Protein AF-A0A0E9N6Y8-F1 (afdb_monomer)

Solvent-accessible surface area (backbone atoms only — not comparable to full-atom values): 6453 Å² total; per-residue (Å²): 121,49,79,46,63,63,84,88,41,75,64,71,78,50,69,47,77,57,90,65,33,32,35,46,72,56,90,74,33,33,36,41,32,70,61,78,86,63,86,85,65,85,74,54,71,70,53,51,54,50,49,50,40,52,52,51,38,55,50,50,25,49,63,50,50,66,43,68,68,53,23,49,54,46,8,63,76,69,74,42,60,62,94,44,35,45,61,51,47,36,52,52,26,63,72,51,78,51,42,60,66,73,54,46,60,71,63,69,81,114

Radius of gyration: 18.08 Å; Cα contacts (8 Å, |Δi|>4): 109; chains: 1; bounding box: 30×44×38 Å

Structure (mmCIF, N/CA/C/O backbone):
data_AF-A0A0E9N6Y8-F1
#
_entry.id   AF-A0A0E9N6Y8-F1
#
loop_
_atom_site.group_PDB
_atom_site.id
_atom_site.type_symbol
_atom_site.label_atom_id
_atom_site.label_alt_id
_atom_site.label_comp_id
_atom_site.label_asym_id
_atom_site.label_entity_id
_atom_site.label_seq_id
_atom_site.pdbx_PDB_ins_code
_atom_site.Cartn_x
_atom_site.Cartn_y
_atom_site.Cartn_z
_atom_site.occupancy
_atom_site.B_iso_or_equiv
_atom_site.auth_seq_id
_atom_site.auth_comp_id
_atom_site.auth_asym_id
_atom_site.auth_atom_id
_atom_site.pdbx_PDB_model_num
ATOM 1 N N . MET A 1 1 ? 0.222 -20.830 -16.485 1.00 77.94 1 MET A N 1
ATOM 2 C CA . MET A 1 1 ? -0.780 -20.345 -15.507 1.00 77.94 1 MET A CA 1
ATOM 3 C C . MET A 1 1 ? -1.822 -21.435 -15.364 1.00 77.94 1 MET A C 1
ATOM 5 O O . MET A 1 1 ? -2.312 -21.893 -16.386 1.00 77.94 1 MET A O 1
ATOM 9 N N . ALA A 1 2 ? -2.117 -21.872 -14.144 1.00 84.56 2 ALA A N 1
ATOM 10 C CA . ALA A 1 2 ? -3.112 -22.907 -13.870 1.00 84.56 2 ALA A CA 1
ATOM 11 C C . ALA A 1 2 ? -4.314 -22.302 -13.134 1.00 84.56 2 ALA A C 1
ATOM 13 O O . ALA A 1 2 ? -4.166 -21.313 -12.413 1.00 84.56 2 ALA A O 1
ATOM 14 N N . ARG A 1 3 ? -5.504 -22.875 -13.336 1.00 85.94 3 ARG A N 1
ATOM 15 C CA . ARG A 1 3 ? -6.742 -22.470 -12.657 1.00 85.94 3 ARG A CA 1
ATOM 16 C C . ARG A 1 3 ? -7.256 -23.639 -11.832 1.00 85.94 3 ARG A C 1
ATOM 18 O O . ARG A 1 3 ? -7.415 -24.729 -12.369 1.00 85.94 3 ARG A O 1
ATOM 25 N N . VAL A 1 4 ? -7.558 -23.390 -10.567 1.00 82.00 4 VAL A N 1
ATOM 26 C CA . VAL A 1 4 ? -8.129 -24.370 -9.641 1.00 82.00 4 VAL A CA 1
ATOM 27 C C . VAL A 1 4 ? -9.491 -23.850 -9.191 1.00 82.00 4 VAL A C 1
ATOM 29 O O . VAL A 1 4 ? -9.594 -22.695 -8.782 1.00 82.00 4 VAL A O 1
ATOM 32 N N . ARG A 1 5 ? -10.542 -24.669 -9.324 1.00 81.06 5 ARG A N 1
ATOM 33 C CA . ARG A 1 5 ? -11.928 -24.327 -8.923 1.00 81.06 5 ARG A CA 1
ATOM 34 C C . ARG A 1 5 ? -12.466 -25.186 -7.781 1.00 81.06 5 ARG A C 1
ATOM 36 O O . ARG A 1 5 ? -13.593 -24.986 -7.343 1.00 81.06 5 ARG A O 1
ATOM 43 N N . ASP A 1 6 ? -11.698 -26.181 -7.356 1.00 76.69 6 ASP A N 1
ATOM 44 C CA . ASP A 1 6 ? -12.144 -27.113 -6.333 1.00 76.69 6 ASP A CA 1
ATOM 45 C C . ASP A 1 6 ? -12.236 -26.406 -4.977 1.00 76.69 6 ASP A C 1
ATOM 47 O O . ASP A 1 6 ? -11.226 -25.920 -4.470 1.00 76.69 6 ASP A O 1
ATOM 51 N N . LYS A 1 7 ? -13.449 -26.353 -4.406 1.00 67.69 7 LYS A N 1
ATOM 52 C CA . LYS A 1 7 ? -13.773 -25.656 -3.152 1.00 67.69 7 LYS A CA 1
ATOM 53 C C . LYS A 1 7 ? -13.100 -26.293 -1.927 1.00 67.69 7 LYS A C 1
ATOM 55 O O . LYS A 1 7 ? -12.767 -25.558 -0.999 1.00 67.69 7 LYS A O 1
ATOM 60 N N . GLY A 1 8 ? -12.841 -27.605 -1.954 1.00 70.56 8 GLY A N 1
ATOM 61 C CA . GLY A 1 8 ? -12.229 -28.360 -0.850 1.00 70.56 8 GLY A CA 1
ATOM 62 C C . GLY A 1 8 ? -10.696 -28.350 -0.823 1.00 70.56 8 GLY A C 1
ATOM 63 O O . GLY A 1 8 ? -10.094 -28.803 0.148 1.00 70.56 8 GLY A O 1
ATOM 64 N N . SER A 1 9 ? -10.048 -27.820 -1.862 1.00 76.50 9 SER A N 1
ATOM 65 C CA . SER A 1 9 ? -8.589 -27.815 -1.969 1.00 76.50 9 SER A CA 1
ATOM 66 C C . SER A 1 9 ? -7.935 -26.826 -0.996 1.00 76.50 9 SER A C 1
ATOM 68 O O . SER A 1 9 ? -8.364 -25.674 -0.874 1.00 76.50 9 SER A O 1
ATOM 70 N N . ILE A 1 10 ? -6.811 -27.226 -0.387 1.00 81.62 10 ILE A N 1
ATOM 71 C CA . ILE A 1 10 ? -5.975 -26.360 0.468 1.00 81.62 10 ILE A CA 1
ATOM 72 C C . ILE A 1 10 ? -5.540 -25.071 -0.253 1.00 81.62 10 ILE A C 1
ATOM 74 O O . ILE A 1 10 ? -5.329 -24.028 0.365 1.00 81.62 10 ILE A O 1
ATOM 78 N N . LEU A 1 11 ? -5.489 -25.114 -1.588 1.00 80.50 11 LEU A N 1
ATOM 79 C CA . LEU A 1 11 ? -5.136 -23.985 -2.441 1.00 80.50 11 LEU A CA 1
ATOM 80 C C . LEU A 1 11 ? -6.122 -22.809 -2.329 1.00 80.50 11 LEU A C 1
ATOM 82 O O . LEU A 1 11 ? -5.723 -21.677 -2.584 1.00 80.50 11 LEU A O 1
ATOM 86 N N . ASN A 1 12 ? -7.367 -23.030 -1.891 1.00 78.56 12 ASN A N 1
ATOM 87 C CA . ASN A 1 12 ? -8.349 -21.954 -1.674 1.00 78.56 12 ASN A CA 1
ATOM 88 C C . ASN A 1 12 ? -8.104 -21.095 -0.440 1.00 78.56 12 ASN A C 1
ATOM 90 O O . ASN A 1 12 ? -8.671 -19.997 -0.341 1.00 78.56 12 ASN A O 1
ATOM 94 N N . GLN A 1 13 ? -7.317 -21.608 0.503 1.00 82.19 13 GLN A N 1
ATOM 95 C CA . GLN A 1 13 ? -6.916 -20.883 1.704 1.00 82.19 13 GLN A CA 1
ATOM 96 C C . GLN A 1 13 ? -5.633 -20.076 1.464 1.00 82.19 13 GLN A C 1
ATOM 98 O O . GLN A 1 13 ? -5.361 -19.117 2.184 1.00 82.19 13 GLN A O 1
ATOM 103 N N . LEU A 1 14 ? -4.867 -20.415 0.421 1.00 82.25 14 LEU A N 1
ATOM 104 C CA . LEU A 1 14 ? -3.644 -19.712 0.059 1.00 82.25 14 LEU A CA 1
ATOM 105 C C . LEU A 1 14 ? -3.947 -18.441 -0.742 1.00 82.25 14 LEU A C 1
ATOM 107 O O . LEU A 1 14 ? -4.731 -18.433 -1.692 1.00 82.25 14 LEU A O 1
ATOM 111 N N . SER A 1 15 ? -3.275 -17.351 -0.383 1.00 82.56 15 SER A N 1
ATOM 112 C CA . SER A 1 15 ? -3.287 -16.108 -1.151 1.00 82.56 15 SER A CA 1
ATOM 113 C C . SER A 1 15 ? -1.924 -15.427 -1.078 1.00 82.56 15 SER A C 1
ATOM 115 O O . SER A 1 15 ? -1.215 -15.526 -0.078 1.00 82.56 15 SER A O 1
ATOM 117 N N . GLY A 1 16 ? -1.540 -14.745 -2.157 1.00 85.62 16 GLY A N 1
ATOM 118 C CA . GLY A 1 16 ? -0.266 -14.034 -2.232 1.00 85.62 16 GLY A CA 1
ATOM 119 C C . GLY A 1 16 ? 0.876 -14.877 -2.800 1.00 85.62 16 GLY A C 1
ATOM 120 O O . GLY A 1 16 ? 0.662 -15.814 -3.569 1.00 85.62 16 GLY A O 1
ATOM 121 N N . LYS A 1 17 ? 2.114 -14.479 -2.494 1.00 90.56 17 LYS A N 1
ATOM 122 C CA . LYS A 1 17 ? 3.332 -15.120 -3.007 1.00 90.56 17 LYS A CA 1
ATOM 123 C C . LYS A 1 17 ? 3.791 -16.217 -2.044 1.00 90.56 17 LYS A C 1
ATOM 125 O O . LYS A 1 17 ? 4.051 -15.923 -0.882 1.00 90.56 17 LYS A O 1
ATOM 130 N N . VAL A 1 18 ? 3.967 -17.435 -2.551 1.00 88.25 18 VAL A N 1
ATOM 131 C CA . VAL A 1 18 ? 4.602 -18.554 -1.840 1.00 88.25 18 VAL A CA 1
ATOM 132 C C . VAL A 1 18 ? 5.747 -19.064 -2.713 1.00 88.25 18 VAL A C 1
ATOM 134 O O . VAL A 1 18 ? 5.519 -19.603 -3.795 1.00 88.25 18 VAL A O 1
ATOM 137 N N . GLY A 1 19 ? 6.988 -18.837 -2.276 1.00 88.06 19 GLY A N 1
ATOM 138 C CA . GLY A 1 19 ? 8.181 -19.154 -3.068 1.00 88.06 19 GLY A CA 1
ATOM 139 C C . GLY A 1 19 ? 8.181 -18.447 -4.430 1.00 88.06 19 GLY A C 1
ATOM 140 O O . GLY A 1 19 ? 8.058 -17.221 -4.507 1.00 88.06 19 GLY A O 1
ATOM 141 N N . GLU A 1 20 ? 8.300 -19.225 -5.507 1.00 89.88 20 GLU A N 1
ATOM 142 C CA . GLU A 1 20 ? 8.240 -18.744 -6.896 1.00 89.88 20 GLU A CA 1
ATOM 143 C C . GLU A 1 20 ? 6.821 -18.684 -7.477 1.00 89.88 20 GLU A C 1
ATOM 145 O O . GLU A 1 20 ? 6.649 -18.345 -8.649 1.00 89.88 20 GLU A O 1
ATOM 150 N N . LEU A 1 21 ? 5.792 -19.003 -6.691 1.00 91.12 21 LEU A N 1
ATOM 151 C CA . LEU A 1 21 ? 4.403 -19.021 -7.137 1.00 91.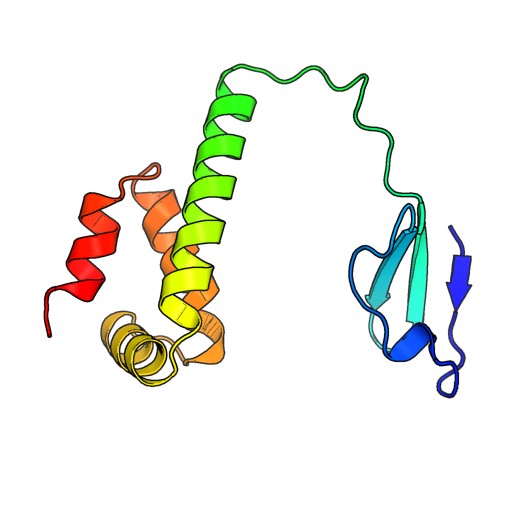12 21 LEU A CA 1
ATOM 152 C C . LEU A 1 21 ? 3.605 -17.870 -6.525 1.00 91.12 21 LEU A C 1
ATOM 154 O O . LEU A 1 21 ? 3.847 -17.416 -5.408 1.00 91.12 21 LEU A O 1
ATOM 158 N N . VAL A 1 22 ? 2.617 -17.404 -7.278 1.00 91.06 22 VAL A N 1
ATOM 159 C CA . VAL A 1 22 ? 1.637 -16.404 -6.866 1.00 91.06 22 VAL A CA 1
ATOM 160 C C . VAL A 1 22 ? 0.253 -17.020 -6.987 1.00 91.06 22 VAL A C 1
ATOM 162 O O . VAL A 1 22 ? -0.146 -17.454 -8.070 1.00 91.06 22 VAL A O 1
ATOM 165 N N . PHE A 1 23 ? -0.470 -17.010 -5.872 1.00 91.38 23 PHE A N 1
ATOM 166 C CA . PHE A 1 23 ? -1.842 -17.474 -5.733 1.00 91.38 23 PHE A CA 1
ATOM 167 C C . PHE A 1 23 ? -2.764 -16.256 -5.732 1.00 91.38 23 PHE A C 1
ATOM 169 O O . PHE A 1 23 ? -2.742 -15.438 -4.808 1.00 91.38 23 PHE A O 1
ATOM 176 N N . LYS A 1 24 ? -3.557 -16.108 -6.795 1.00 89.19 24 LYS A N 1
ATOM 177 C CA . LYS A 1 24 ? -4.537 -15.027 -6.941 1.00 89.19 24 LYS A CA 1
ATOM 178 C C . LYS A 1 24 ? -5.939 -15.604 -6.856 1.00 89.19 24 LYS A C 1
ATOM 180 O O . LYS A 1 24 ? -6.323 -16.405 -7.705 1.00 89.19 24 LYS A O 1
ATOM 185 N N . LYS A 1 25 ? -6.700 -15.182 -5.850 1.00 88.25 25 LYS A N 1
ATOM 186 C CA . LYS A 1 25 ? -8.081 -15.619 -5.651 1.00 88.25 25 LYS A CA 1
ATOM 187 C C . LYS A 1 25 ? -9.047 -14.656 -6.337 1.00 88.25 25 LYS A C 1
ATOM 189 O O . LYS A 1 25 ? -9.024 -13.459 -6.065 1.00 88.25 25 LYS A O 1
ATOM 194 N N . TYR A 1 26 ? -9.889 -15.194 -7.209 1.00 87.06 26 TYR A N 1
ATOM 195 C CA . TYR A 1 26 ? -10.949 -14.488 -7.921 1.00 87.06 26 TYR A CA 1
ATOM 196 C C . TYR A 1 26 ? -12.264 -15.228 -7.681 1.00 87.06 26 TYR A C 1
ATOM 198 O O . TYR A 1 26 ? -12.563 -16.207 -8.365 1.00 87.06 26 TYR A O 1
ATOM 206 N N . GLY A 1 27 ? -13.031 -14.788 -6.681 1.00 84.06 27 GLY A N 1
ATOM 207 C CA . GLY A 1 27 ? -14.244 -15.489 -6.255 1.00 84.06 27 GLY A CA 1
ATOM 208 C C . GLY A 1 27 ? -13.951 -16.953 -5.911 1.00 84.06 27 GLY A C 1
ATOM 209 O O . GLY A 1 27 ? -13.139 -17.230 -5.027 1.00 84.06 27 GLY A O 1
ATOM 210 N N . ASP A 1 28 ? -14.569 -17.861 -6.667 1.00 83.75 28 ASP A N 1
ATOM 211 C CA . ASP A 1 28 ? -14.457 -19.319 -6.526 1.00 83.75 28 ASP A CA 1
ATOM 212 C C . ASP A 1 28 ? -13.271 -19.940 -7.292 1.00 83.75 28 ASP A C 1
ATOM 214 O O . ASP A 1 28 ? -13.160 -21.161 -7.390 1.00 83.75 28 ASP A O 1
ATOM 218 N N . VAL A 1 29 ? -12.389 -19.123 -7.877 1.00 87.44 29 VAL A N 1
ATOM 219 C CA . VAL A 1 29 ? -11.257 -19.601 -8.681 1.00 87.44 29 VAL A CA 1
ATOM 220 C C . VAL A 1 29 ? -9.938 -19.112 -8.103 1.00 87.44 29 VAL A C 1
ATOM 222 O O . VAL A 1 29 ? -9.742 -17.916 -7.882 1.00 87.44 29 VAL A O 1
ATOM 225 N N . VAL A 1 30 ? -8.985 -20.026 -7.939 1.00 90.12 30 VAL A N 1
ATOM 226 C CA . VAL A 1 30 ? -7.591 -19.701 -7.630 1.00 90.12 30 VAL A CA 1
ATOM 227 C C . VAL A 1 30 ? -6.759 -19.826 -8.895 1.00 90.12 30 VAL A C 1
ATOM 229 O O . VAL A 1 30 ? -6.696 -20.876 -9.535 1.00 90.12 30 VAL A O 1
ATOM 232 N N . ILE A 1 31 ? -6.113 -18.729 -9.271 1.00 89.81 31 ILE A N 1
ATOM 233 C CA . ILE A 1 31 ? -5.142 -18.682 -10.356 1.00 89.81 31 ILE A CA 1
ATOM 234 C C . ILE A 1 31 ? -3.748 -18.834 -9.757 1.00 89.81 31 ILE A C 1
ATOM 236 O O . ILE A 1 31 ? -3.329 -18.018 -8.936 1.00 89.81 31 ILE A O 1
ATOM 240 N N . VAL A 1 32 ? -3.023 -19.852 -10.216 1.00 91.31 32 VAL A N 1
ATOM 241 C CA . VAL A 1 32 ? -1.629 -20.105 -9.847 1.00 91.31 32 VAL A CA 1
ATOM 242 C C . VAL A 1 32 ? -0.728 -19.711 -11.015 1.00 91.31 32 VAL A C 1
ATOM 244 O O . VAL A 1 32 ? -0.865 -20.201 -12.144 1.00 91.31 32 VAL A O 1
ATOM 247 N N . SER A 1 33 ? 0.201 -18.796 -10.759 1.00 92.44 33 SER A N 1
ATOM 248 C CA . SER A 1 33 ? 1.173 -18.317 -11.747 1.00 92.44 33 SER A CA 1
ATOM 249 C C . SER A 1 33 ? 2.570 -18.241 -11.152 1.00 92.44 33 SER A C 1
ATOM 251 O O . SER A 1 33 ? 2.703 -17.926 -9.975 1.00 92.44 33 SER A O 1
ATOM 253 N N . LYS A 1 34 ? 3.606 -18.446 -11.969 1.00 92.62 34 LYS A N 1
ATOM 254 C CA . LYS A 1 34 ? 4.982 -18.140 -11.571 1.00 92.62 34 LYS A CA 1
ATOM 255 C C . LYS A 1 34 ? 5.133 -16.633 -11.328 1.00 92.62 34 LYS A C 1
ATOM 257 O O . LYS A 1 34 ? 4.495 -15.831 -12.015 1.00 92.62 34 LYS A O 1
ATOM 262 N N . VAL A 1 35 ? 5.958 -16.254 -10.355 1.00 91.12 35 VAL A N 1
ATOM 263 C CA . VAL A 1 35 ? 6.420 -14.873 -10.187 1.00 91.12 35 VAL A CA 1
ATOM 264 C C . VAL A 1 35 ? 7.118 -14.460 -11.488 1.00 91.12 35 VAL A C 1
ATOM 266 O O . VAL A 1 35 ? 7.994 -15.192 -11.952 1.00 91.12 35 VAL A O 1
ATOM 269 N N . PRO A 1 36 ? 6.727 -13.337 -12.109 1.00 87.06 36 PRO A N 1
ATOM 270 C CA . PRO A 1 36 ? 7.380 -12.882 -13.326 1.00 87.06 36 PRO A CA 1
ATOM 271 C C . PRO A 1 36 ? 8.855 -12.588 -13.048 1.00 87.06 36 PRO A C 1
ATOM 273 O O . PRO A 1 36 ? 9.188 -12.021 -12.004 1.00 87.06 36 PRO A O 1
ATOM 276 N N . ASP A 1 37 ? 9.724 -12.960 -13.984 1.00 89.56 37 ASP A N 1
ATOM 277 C CA . ASP A 1 37 ? 11.111 -12.517 -13.950 1.00 89.56 37 ASP A CA 1
ATOM 278 C C . ASP A 1 37 ? 11.158 -11.022 -14.287 1.00 89.56 37 ASP A C 1
ATOM 280 O O . ASP A 1 37 ? 10.702 -10.587 -15.344 1.00 89.56 37 ASP A O 1
ATOM 284 N N . MET A 1 38 ? 11.666 -10.234 -13.343 1.00 88.38 38 MET A N 1
ATOM 285 C CA . MET A 1 38 ? 11.746 -8.777 -13.438 1.00 88.38 38 MET A CA 1
ATOM 286 C C . MET A 1 38 ? 13.186 -8.294 -13.667 1.00 88.38 38 MET A C 1
ATOM 288 O O . MET A 1 38 ? 13.415 -7.085 -13.651 1.00 88.38 38 MET A O 1
ATOM 292 N N . SER A 1 39 ? 14.146 -9.207 -13.864 1.00 89.38 39 SER A N 1
ATOM 293 C CA . SER A 1 39 ? 15.584 -8.913 -13.970 1.00 89.38 39 SER A CA 1
ATOM 294 C C . SER A 1 39 ? 15.942 -8.013 -15.157 1.00 89.38 39 SER A C 1
ATOM 296 O O . SER A 1 39 ? 16.805 -7.147 -15.047 1.00 89.38 39 SER A O 1
ATOM 298 N N . SER A 1 40 ? 15.234 -8.155 -16.277 1.00 91.69 40 SER A N 1
ATOM 299 C CA . SER A 1 40 ? 15.447 -7.378 -17.504 1.00 91.69 40 SER A CA 1
ATOM 300 C C . SER A 1 40 ? 14.693 -6.043 -17.536 1.00 91.69 40 SER A C 1
ATOM 302 O O . SER A 1 40 ? 14.774 -5.296 -18.517 1.00 91.69 40 SER A O 1
ATOM 304 N N . ARG A 1 41 ? 13.949 -5.705 -16.473 1.00 91.88 41 ARG A N 1
ATOM 305 C CA . ARG A 1 41 ? 13.138 -4.486 -16.427 1.00 91.88 41 ARG A CA 1
ATOM 306 C C . ARG A 1 41 ? 14.020 -3.245 -16.288 1.00 91.88 41 ARG A C 1
ATOM 308 O O . ARG A 1 41 ? 14.599 -3.003 -15.233 1.00 91.88 41 ARG A O 1
ATOM 315 N N . LYS A 1 42 ? 14.010 -2.383 -17.306 1.00 93.06 42 LYS A N 1
ATOM 316 C CA . LYS A 1 42 ? 14.590 -1.034 -17.236 1.00 93.06 42 LYS A CA 1
ATOM 317 C C . LYS A 1 42 ? 13.562 -0.054 -16.673 1.00 93.06 42 LYS A C 1
ATOM 319 O O . LYS A 1 42 ? 12.464 0.068 -17.211 1.00 93.06 42 LYS A O 1
ATOM 324 N N . LEU A 1 43 ? 13.910 0.617 -15.578 1.00 92.38 43 LEU A N 1
ATOM 325 C CA . LEU A 1 43 ? 13.075 1.629 -14.933 1.00 92.38 43 LEU A CA 1
ATOM 326 C C . LEU A 1 43 ? 13.646 3.019 -15.177 1.00 92.38 43 LEU A C 1
ATOM 328 O O . LEU A 1 43 ? 14.858 3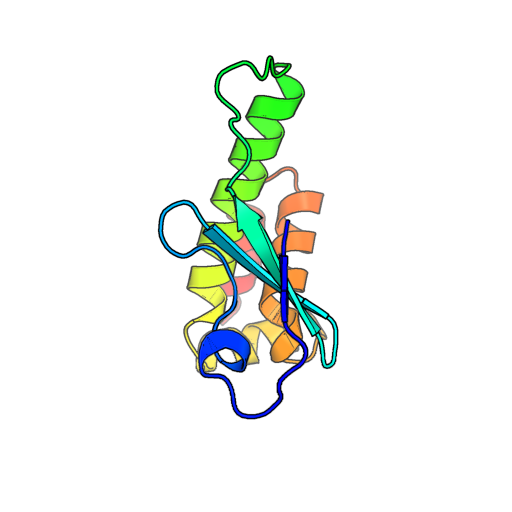.202 -15.112 1.00 92.38 43 LEU A O 1
ATOM 332 N N . SER A 1 44 ? 12.776 4.001 -15.392 1.00 96.00 44 SER A N 1
ATOM 333 C CA . SER A 1 44 ? 13.186 5.405 -15.358 1.00 96.00 44 SER A CA 1
ATOM 334 C C . SER A 1 44 ? 13.420 5.873 -13.920 1.00 96.00 44 SER A C 1
ATOM 336 O O . SER A 1 44 ? 12.854 5.325 -12.972 1.00 96.00 44 SER A O 1
ATOM 338 N N . GLU A 1 45 ? 14.189 6.947 -13.745 1.00 95.75 45 GLU A N 1
ATOM 339 C CA . GLU A 1 45 ? 14.433 7.549 -12.427 1.00 95.75 45 GLU A CA 1
ATOM 340 C C . GLU A 1 45 ? 13.134 7.912 -11.696 1.00 95.75 45 GLU A C 1
ATOM 342 O O . GLU A 1 45 ? 12.989 7.662 -10.501 1.00 95.75 45 GLU A O 1
ATOM 347 N N . LYS A 1 46 ? 12.141 8.435 -12.428 1.00 94.31 46 LYS A N 1
ATOM 348 C CA . LYS A 1 46 ? 10.815 8.745 -11.871 1.00 94.31 46 LYS A CA 1
ATOM 349 C C . LYS A 1 46 ? 10.112 7.489 -11.355 1.00 94.31 46 LYS A C 1
ATOM 351 O O . LYS A 1 46 ? 9.474 7.533 -10.306 1.00 94.31 46 LYS A O 1
ATOM 356 N N . GLN A 1 47 ? 10.235 6.364 -12.062 1.00 93.69 47 GLN A N 1
ATOM 357 C CA . GLN A 1 47 ? 9.660 5.094 -11.617 1.00 93.69 47 GLN A CA 1
ATOM 358 C C . GLN A 1 47 ? 10.391 4.534 -10.394 1.00 93.69 47 GLN A C 1
ATOM 360 O O . GLN A 1 47 ? 9.736 3.989 -9.510 1.00 93.69 47 GLN A O 1
ATOM 365 N N . ILE A 1 48 ? 11.718 4.677 -10.318 1.00 95.12 48 ILE A N 1
ATOM 366 C CA . ILE A 1 48 ? 12.510 4.273 -9.146 1.00 95.12 48 ILE A CA 1
ATOM 367 C C . ILE A 1 48 ? 12.056 5.066 -7.919 1.00 95.12 48 ILE A C 1
ATOM 369 O O . ILE A 1 48 ? 11.591 4.460 -6.955 1.00 95.12 48 ILE A O 1
ATOM 373 N N . LYS A 1 49 ? 12.052 6.402 -8.006 1.00 94.00 49 LYS A N 1
ATOM 374 C CA . LYS A 1 49 ? 11.596 7.285 -6.920 1.00 94.00 49 LYS A CA 1
ATOM 375 C C . LYS A 1 49 ? 10.168 6.962 -6.483 1.00 94.00 49 LYS A C 1
ATOM 377 O O . LYS A 1 49 ? 9.880 6.840 -5.296 1.00 94.00 49 LYS A O 1
ATOM 382 N N . ARG A 1 50 ? 9.254 6.742 -7.436 1.00 93.44 50 ARG A N 1
ATOM 383 C CA . ARG A 1 50 ? 7.866 6.388 -7.102 1.00 93.44 50 ARG A CA 1
ATOM 384 C C . ARG A 1 50 ? 7.755 5.019 -6.426 1.00 93.44 50 ARG A C 1
ATOM 386 O O . ARG A 1 50 ? 6.922 4.858 -5.538 1.00 93.44 50 ARG A O 1
ATOM 393 N N . ASN A 1 51 ? 8.580 4.046 -6.815 1.00 93.00 51 ASN A N 1
ATOM 394 C CA . ASN A 1 51 ? 8.627 2.738 -6.156 1.00 93.00 51 ASN A CA 1
ATOM 395 C C . ASN A 1 51 ? 9.158 2.845 -4.722 1.00 93.00 51 ASN A C 1
ATOM 397 O O . ASN A 1 51 ? 8.652 2.150 -3.842 1.00 93.00 51 ASN A O 1
ATOM 401 N N . GLU A 1 52 ? 10.144 3.708 -4.480 1.00 94.19 52 GLU A N 1
ATOM 402 C CA . GLU A 1 52 ? 10.675 3.975 -3.140 1.00 94.19 52 GLU A CA 1
ATOM 403 C C . GLU A 1 52 ? 9.617 4.603 -2.236 1.00 94.19 52 GLU A C 1
ATOM 405 O O . GLU A 1 52 ? 9.359 4.062 -1.163 1.00 94.19 52 GLU A O 1
ATOM 410 N N . ILE A 1 53 ? 8.921 5.640 -2.717 1.00 93.94 53 ILE A N 1
ATOM 411 C CA . ILE A 1 53 ? 7.786 6.261 -2.016 1.00 93.94 53 ILE A CA 1
ATOM 412 C C . ILE A 1 53 ? 6.690 5.220 -1.742 1.00 93.94 53 ILE A C 1
ATOM 414 O O . ILE A 1 53 ? 6.174 5.098 -0.636 1.00 93.94 53 ILE A O 1
ATOM 418 N N . MET A 1 54 ? 6.325 4.394 -2.722 1.00 93.31 54 MET A N 1
ATOM 419 C CA . MET A 1 54 ? 5.315 3.353 -2.498 1.00 93.31 54 MET A CA 1
ATOM 420 C C . MET A 1 54 ? 5.760 2.347 -1.420 1.00 93.31 54 MET A C 1
ATOM 422 O O . MET A 1 54 ? 4.961 1.922 -0.581 1.00 93.31 54 MET A O 1
ATOM 426 N N . LYS A 1 55 ? 7.043 1.968 -1.425 1.00 93.88 55 LYS A N 1
ATOM 427 C CA . LYS A 1 55 ? 7.627 1.031 -0.460 1.00 93.88 55 LYS A CA 1
ATOM 428 C C . LYS A 1 55 ? 7.659 1.620 0.950 1.00 93.88 55 LYS A C 1
ATOM 430 O O . LYS A 1 55 ? 7.269 0.919 1.887 1.00 93.88 55 LYS A O 1
ATOM 435 N N . SER A 1 56 ? 8.100 2.869 1.110 1.00 92.56 56 SER A N 1
ATOM 436 C CA . SER A 1 56 ? 8.107 3.560 2.403 1.00 92.56 56 SER A CA 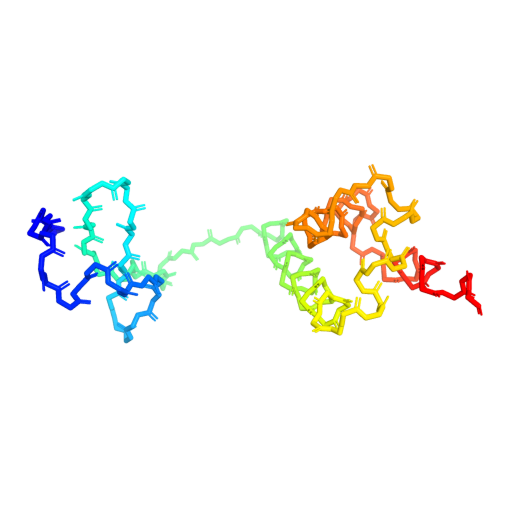1
ATOM 437 C C . SER A 1 56 ? 6.683 3.725 2.923 1.00 92.56 56 SER A C 1
ATOM 439 O O . SER A 1 56 ? 6.382 3.245 4.015 1.00 92.56 56 SER A O 1
ATOM 441 N N . GLY A 1 57 ? 5.777 4.263 2.104 1.00 92.50 57 GLY A N 1
ATOM 442 C CA . GLY A 1 57 ? 4.371 4.444 2.455 1.00 92.50 57 GLY A CA 1
ATOM 443 C C . GLY A 1 57 ? 3.731 3.145 2.925 1.00 92.50 57 GLY A C 1
ATOM 444 O O . GLY A 1 57 ? 3.125 3.099 3.995 1.00 92.50 57 GLY A O 1
ATOM 445 N N . SER A 1 58 ? 3.935 2.044 2.190 1.00 93.75 58 SER A N 1
ATOM 446 C CA . SER A 1 58 ? 3.365 0.755 2.589 1.00 93.75 58 SER A CA 1
ATOM 447 C C . SER A 1 58 ? 3.932 0.247 3.913 1.00 93.75 58 SER A C 1
ATOM 449 O O . SER A 1 58 ? 3.229 -0.495 4.603 1.00 93.75 58 SER A O 1
ATOM 451 N N . LYS A 1 59 ? 5.188 0.558 4.250 1.00 92.88 59 LYS A N 1
ATOM 452 C CA . LYS A 1 59 ? 5.788 0.175 5.532 1.00 92.88 59 LYS A CA 1
ATOM 453 C C . LYS A 1 59 ? 5.128 0.952 6.673 1.00 92.88 59 LYS A C 1
ATOM 455 O O . LYS A 1 59 ? 4.682 0.330 7.633 1.00 92.88 59 LYS A O 1
ATOM 460 N N . TYR A 1 60 ? 4.992 2.270 6.529 1.00 90.25 60 TYR A N 1
ATOM 461 C CA . TYR A 1 60 ? 4.363 3.129 7.537 1.00 90.25 60 TYR A CA 1
ATOM 462 C C . TYR A 1 60 ? 2.878 2.825 7.721 1.00 90.25 60 TYR A C 1
ATOM 464 O O . TYR A 1 60 ? 2.434 2.594 8.841 1.00 90.25 60 TYR A O 1
ATOM 472 N N . ALA A 1 61 ? 2.120 2.704 6.631 1.00 91.19 61 ALA A N 1
ATOM 473 C CA . ALA A 1 61 ? 0.701 2.376 6.699 1.00 91.19 61 ALA A CA 1
ATOM 474 C C . ALA A 1 61 ? 0.450 1.019 7.381 1.00 91.19 61 ALA A C 1
ATOM 476 O O . ALA A 1 61 ? -0.515 0.881 8.134 1.00 91.19 61 ALA A O 1
ATOM 477 N N . LYS A 1 62 ? 1.324 0.020 7.175 1.00 92.12 62 LYS A N 1
ATOM 478 C CA . LYS A 1 62 ? 1.258 -1.255 7.912 1.00 92.12 62 LYS A CA 1
ATOM 479 C C . LYS A 1 62 ? 1.559 -1.073 9.398 1.00 92.12 62 LYS A C 1
ATOM 481 O O . LYS A 1 62 ? 0.802 -1.585 10.209 1.00 92.12 62 LYS A O 1
ATOM 486 N N . ALA A 1 63 ? 2.619 -0.340 9.740 1.00 90.12 63 ALA A N 1
ATOM 487 C CA . ALA A 1 63 ? 3.007 -0.103 11.130 1.00 90.12 63 ALA A CA 1
ATOM 488 C C . ALA A 1 63 ? 1.933 0.668 11.919 1.00 90.12 63 ALA A C 1
ATOM 490 O O . ALA A 1 63 ? 1.655 0.350 13.066 1.00 90.12 63 ALA A O 1
ATOM 491 N N . MET A 1 64 ? 1.277 1.648 11.298 1.00 87.69 64 MET A N 1
ATOM 492 C CA . MET A 1 64 ? 0.247 2.451 11.964 1.00 87.69 64 MET A CA 1
ATOM 493 C C . MET A 1 64 ? -1.094 1.730 12.109 1.00 87.69 64 MET A C 1
ATOM 495 O O . MET A 1 64 ? -1.858 2.024 13.027 1.00 87.69 64 MET A O 1
ATOM 499 N N . SER A 1 65 ? -1.393 0.792 11.207 1.00 89.50 65 SER A N 1
ATOM 500 C CA . SER A 1 65 ? -2.648 0.028 11.215 1.00 89.50 65 SER A CA 1
ATOM 501 C C . SER A 1 65 ? -2.543 -1.352 11.869 1.00 89.50 65 SER A C 1
ATOM 503 O O . SER A 1 65 ? -3.541 -2.079 11.882 1.00 89.50 65 SER A O 1
ATOM 505 N N . SER A 1 66 ? -1.369 -1.727 12.392 1.00 89.81 66 SER A N 1
ATOM 506 C CA . SER A 1 66 ? -1.178 -3.004 13.085 1.00 89.81 66 SER A CA 1
ATOM 507 C C . SER A 1 66 ? -1.750 -2.998 14.497 1.00 89.81 66 SER A C 1
ATOM 509 O O . SER A 1 66 ? -2.304 -4.011 14.914 1.00 89.81 66 SER A O 1
ATOM 511 N N . ASP A 1 67 ? -1.639 -1.879 15.219 1.00 90.00 67 ASP A N 1
ATOM 512 C CA . ASP A 1 67 ? -2.265 -1.736 16.532 1.00 90.00 67 ASP A CA 1
ATOM 513 C C . ASP A 1 67 ? -3.747 -1.350 16.397 1.00 90.00 67 ASP A C 1
ATOM 515 O O . ASP A 1 67 ? -4.137 -0.539 15.552 1.00 90.00 67 ASP A O 1
ATOM 519 N N . LEU A 1 68 ? -4.602 -1.965 17.220 1.00 88.88 68 LEU A N 1
ATOM 520 C CA . LEU A 1 68 ? -6.044 -1.742 17.147 1.00 88.88 68 LEU A CA 1
ATOM 521 C C . LEU A 1 68 ? -6.392 -0.315 17.584 1.00 88.88 68 LEU A C 1
ATOM 523 O O . LEU A 1 68 ? -7.190 0.348 16.922 1.00 88.88 68 LEU A O 1
ATOM 527 N N . LYS A 1 69 ? -5.790 0.168 18.676 1.00 89.00 69 LYS A N 1
ATOM 528 C CA . LYS A 1 69 ? -6.107 1.475 19.262 1.00 89.00 69 LYS A CA 1
ATOM 529 C C . LYS A 1 69 ? -5.717 2.597 18.303 1.00 89.00 69 LYS A C 1
ATOM 531 O O . LYS A 1 69 ? -6.549 3.457 18.009 1.00 89.00 69 LYS A O 1
ATOM 536 N N . THR A 1 70 ? -4.503 2.549 17.750 1.00 88.06 70 THR A N 1
ATOM 537 C CA . THR A 1 70 ? -4.051 3.518 16.738 1.00 88.06 70 THR A CA 1
ATOM 538 C C . THR A 1 70 ? -4.935 3.480 15.498 1.00 88.06 70 THR A C 1
ATOM 540 O O . THR A 1 70 ? -5.336 4.525 14.990 1.00 88.06 70 THR A O 1
ATOM 543 N N . LYS A 1 71 ? -5.311 2.285 15.033 1.00 90.00 71 LYS A N 1
ATOM 544 C CA . LYS A 1 71 ? -6.165 2.116 13.857 1.00 90.00 71 LYS A CA 1
ATOM 545 C C . LYS A 1 71 ? -7.538 2.760 14.036 1.00 90.00 71 LYS A C 1
ATOM 547 O O . LYS A 1 71 ? -7.995 3.425 13.112 1.00 90.00 71 LYS A O 1
ATOM 552 N N . TYR A 1 72 ? -8.193 2.588 15.185 1.00 91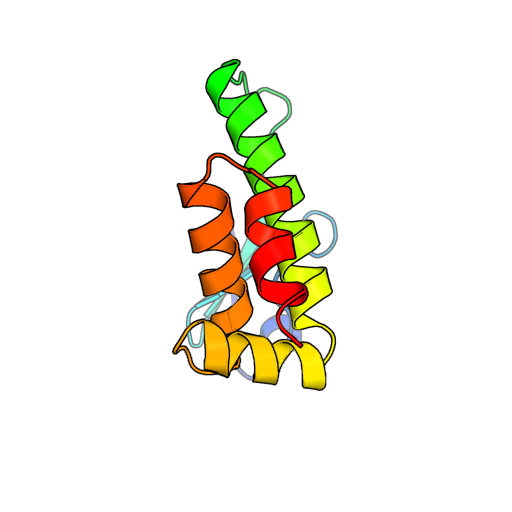.56 72 TYR A N 1
ATOM 553 C CA . TYR A 1 72 ? -9.488 3.228 15.451 1.00 91.56 72 TYR A CA 1
ATOM 554 C C . TYR A 1 72 ? -9.369 4.750 15.598 1.00 91.56 72 TYR A C 1
ATOM 556 O O . TYR A 1 72 ? -10.199 5.473 15.049 1.00 91.56 72 TYR A O 1
ATOM 564 N N . ALA A 1 73 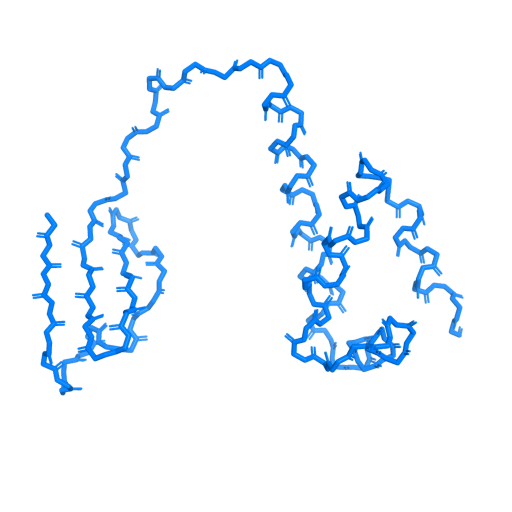? -8.320 5.248 16.257 1.00 89.62 73 ALA A N 1
ATOM 565 C CA . ALA A 1 73 ? -8.070 6.687 16.353 1.00 89.62 73 ALA A CA 1
ATOM 566 C C . ALA A 1 73 ? -7.850 7.319 14.966 1.00 89.62 73 ALA A C 1
ATOM 568 O O . ALA A 1 73 ? -8.449 8.343 14.634 1.00 89.62 73 ALA A O 1
ATOM 569 N N . LEU A 1 74 ? -7.057 6.665 14.114 1.00 89.75 74 LEU A N 1
ATOM 570 C CA . LEU A 1 74 ? -6.828 7.091 12.733 1.00 89.75 74 LEU A CA 1
ATOM 571 C C . LEU A 1 74 ? -8.091 6.973 11.874 1.00 89.75 74 LEU A C 1
ATOM 573 O O . LEU A 1 74 ? -8.328 7.834 11.035 1.00 89.75 74 LEU A O 1
ATOM 577 N N . ALA A 1 75 ? -8.923 5.950 12.089 1.00 92.25 75 ALA A N 1
ATOM 578 C CA . ALA A 1 75 ? -10.210 5.796 11.409 1.00 92.25 75 ALA A CA 1
ATOM 579 C C . ALA A 1 75 ? -11.130 7.000 11.669 1.00 92.25 75 ALA A C 1
ATOM 581 O O . ALA A 1 75 ? -11.693 7.557 10.727 1.00 92.25 75 ALA A O 1
ATOM 582 N N . ALA A 1 76 ? -11.216 7.436 12.931 1.00 90.75 76 ALA A N 1
ATOM 583 C CA . ALA A 1 76 ? -11.983 8.613 13.324 1.00 90.75 76 ALA A CA 1
ATOM 584 C C . ALA A 1 76 ? -11.413 9.901 12.706 1.00 90.75 76 ALA A C 1
ATOM 586 O O . ALA A 1 76 ? -12.160 10.657 12.091 1.00 90.75 76 ALA A O 1
ATOM 587 N N . LYS A 1 77 ? -10.090 10.112 12.789 1.00 87.94 77 LYS A N 1
ATOM 588 C CA . LYS A 1 77 ? -9.421 11.297 12.215 1.00 87.94 77 LYS A CA 1
ATOM 589 C C . LYS A 1 77 ? -9.568 11.385 10.693 1.00 87.94 77 LYS A C 1
ATOM 591 O O . LYS A 1 77 ? -9.788 12.461 10.152 1.00 87.94 77 LYS A O 1
ATOM 596 N N . LEU A 1 78 ? -9.447 10.254 10.000 1.00 88.88 78 LEU A N 1
ATOM 597 C CA . LEU A 1 78 ? -9.518 10.182 8.539 1.00 88.88 78 LEU A CA 1
ATOM 598 C C . LEU A 1 78 ? -10.957 10.077 8.009 1.00 88.88 78 LEU A C 1
ATOM 600 O O . LEU A 1 78 ? -11.148 10.096 6.795 1.00 88.88 78 LEU A O 1
ATOM 604 N N . GLY A 1 79 ? -11.962 9.933 8.881 1.00 91.31 79 GLY A N 1
ATOM 605 C CA . GLY A 1 79 ? -13.364 9.784 8.482 1.00 91.31 79 GLY A CA 1
ATOM 606 C C . GLY A 1 79 ? -13.637 8.512 7.671 1.00 91.31 79 GLY A C 1
ATOM 607 O O . GLY A 1 79 ? -14.493 8.507 6.786 1.00 91.31 79 GLY A O 1
ATOM 608 N N . VAL A 1 80 ? -12.892 7.432 7.926 1.00 92.75 80 VAL A N 1
ATOM 609 C CA . VAL A 1 80 ? -13.015 6.159 7.196 1.00 92.75 80 VAL A CA 1
ATOM 610 C C . VAL A 1 80 ? -13.272 5.001 8.153 1.00 92.75 80 VAL A C 1
ATOM 612 O O . VAL A 1 80 ? -12.821 5.035 9.294 1.00 92.75 80 VAL A O 1
ATOM 615 N N . PRO A 1 81 ? -13.935 3.920 7.711 1.00 93.50 81 PRO A N 1
ATOM 616 C CA . PRO A 1 81 ? -14.059 2.730 8.540 1.00 93.50 81 PRO A CA 1
ATOM 617 C C . PRO A 1 81 ? -12.678 2.089 8.808 1.00 93.50 81 PRO A C 1
ATOM 619 O O . PRO A 1 81 ? -11.784 2.170 7.956 1.00 93.50 81 PRO A O 1
ATOM 622 N N . PRO A 1 82 ? -12.490 1.381 9.942 1.00 90.81 82 PRO A N 1
ATOM 623 C CA . PRO A 1 82 ? -11.199 0.809 10.340 1.00 90.81 82 PRO A CA 1
ATOM 624 C C . PRO A 1 82 ? -10.548 -0.082 9.272 1.00 90.81 82 PRO A C 1
ATOM 626 O O . PRO A 1 82 ? -9.330 -0.085 9.104 1.00 90.81 82 PRO A O 1
ATOM 629 N N . ASN A 1 83 ? -11.343 -0.829 8.504 1.00 91.38 83 ASN A N 1
ATOM 630 C CA . ASN A 1 83 ? -10.850 -1.690 7.424 1.00 91.38 83 ASN A CA 1
ATOM 631 C C . ASN A 1 83 ? -10.255 -0.920 6.226 1.00 91.38 83 ASN A C 1
ATOM 633 O O . ASN A 1 83 ? -9.585 -1.529 5.396 1.00 91.38 83 ASN A O 1
ATOM 637 N N . ARG A 1 84 ? -10.467 0.400 6.133 1.00 93.94 84 ARG A N 1
ATOM 638 C CA . ARG A 1 84 ? -9.937 1.268 5.068 1.00 93.94 84 ARG A CA 1
ATOM 639 C C . ARG A 1 84 ? -8.772 2.154 5.505 1.00 93.94 84 ARG A C 1
ATOM 641 O O . ARG A 1 84 ? -8.181 2.809 4.651 1.00 93.94 84 ARG A O 1
ATOM 648 N N . VAL A 1 85 ? -8.397 2.127 6.785 1.00 93.62 85 VAL A N 1
ATOM 649 C CA . VAL A 1 85 ? -7.336 2.977 7.356 1.00 93.62 85 VAL A CA 1
ATOM 650 C C . VAL A 1 85 ? -6.016 2.845 6.596 1.00 93.62 85 VAL A C 1
ATOM 652 O O . VAL A 1 85 ? -5.433 3.855 6.226 1.00 93.62 85 VAL A O 1
ATOM 655 N N . TYR A 1 86 ? -5.587 1.624 6.261 1.00 93.81 86 TYR A N 1
ATOM 656 C CA . TYR A 1 86 ? -4.360 1.404 5.481 1.00 93.81 86 TYR A CA 1
ATOM 657 C C . TYR A 1 86 ? -4.361 2.179 4.151 1.00 93.81 86 TYR A C 1
ATOM 659 O O . TYR A 1 86 ? -3.421 2.912 3.849 1.00 93.81 86 TYR A O 1
ATOM 667 N N . ASN A 1 87 ? -5.439 2.056 3.371 1.00 93.56 87 ASN A N 1
ATOM 668 C CA . ASN A 1 87 ? -5.552 2.726 2.075 1.00 93.56 87 ASN A CA 1
ATOM 669 C C . ASN A 1 87 ? -5.686 4.246 2.227 1.00 93.56 87 ASN A C 1
ATOM 671 O O . ASN A 1 87 ? -5.193 4.986 1.377 1.00 93.56 87 ASN A O 1
ATOM 675 N N . ALA A 1 88 ? -6.330 4.715 3.298 1.00 93.56 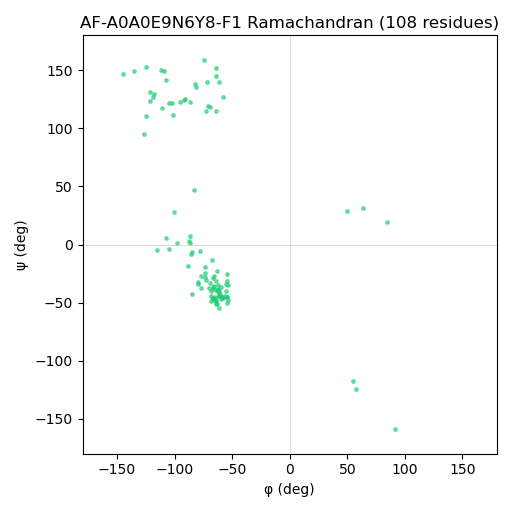88 ALA A N 1
ATOM 676 C CA . ALA A 1 88 ? -6.447 6.137 3.599 1.00 93.56 88 ALA A CA 1
ATOM 677 C C . ALA A 1 88 ? -5.081 6.756 3.942 1.00 93.56 88 ALA A C 1
ATOM 679 O O . ALA A 1 88 ? -4.720 7.769 3.348 1.00 93.56 88 ALA A O 1
ATOM 680 N N . ILE A 1 89 ? -4.280 6.097 4.790 1.00 92.19 89 ILE A N 1
ATOM 681 C CA . ILE A 1 89 ? -2.904 6.513 5.118 1.00 92.19 89 ILE A CA 1
ATOM 682 C C . ILE A 1 89 ? -2.037 6.543 3.855 1.00 92.19 89 ILE A C 1
ATOM 684 O O . ILE A 1 89 ? -1.358 7.531 3.591 1.00 92.19 89 ILE A O 1
ATOM 688 N N . MET A 1 90 ? -2.100 5.492 3.031 1.00 94.06 90 MET A N 1
ATOM 689 C CA . MET A 1 90 ? -1.381 5.450 1.753 1.00 94.06 90 MET A CA 1
ATOM 690 C C . MET A 1 90 ? -1.783 6.594 0.826 1.00 94.06 90 MET A C 1
ATOM 692 O O . MET A 1 90 ? -0.927 7.230 0.220 1.00 94.06 90 MET A O 1
ATOM 696 N N . SER A 1 91 ? -3.083 6.864 0.710 1.00 92.38 91 SER A N 1
ATOM 697 C CA . SER A 1 91 ? -3.586 7.942 -0.143 1.00 92.38 91 SER A CA 1
ATOM 698 C C . SER A 1 91 ? -3.108 9.305 0.345 1.00 92.38 91 SER A C 1
ATOM 700 O O . SER A 1 91 ? -2.751 10.146 -0.472 1.00 92.38 91 SER A O 1
ATOM 702 N N . TYR A 1 92 ? -3.076 9.510 1.661 1.00 91.44 92 TYR A N 1
ATOM 703 C CA . TYR A 1 92 ? -2.554 10.724 2.272 1.00 91.44 92 TYR A CA 1
ATOM 704 C C . TYR A 1 92 ? -1.053 10.885 1.989 1.00 91.44 92 TYR A C 1
ATOM 706 O O . TYR A 1 92 ? -0.642 11.883 1.407 1.00 91.44 92 TYR A O 1
ATOM 714 N N . TYR A 1 93 ? -0.252 9.851 2.263 1.00 92.94 93 TYR A N 1
ATOM 715 C CA . TYR A 1 93 ? 1.190 9.838 1.994 1.00 92.94 93 TYR A CA 1
ATOM 716 C C . TYR A 1 93 ? 1.528 10.160 0.533 1.00 92.94 93 TYR A C 1
ATOM 718 O O . TYR A 1 93 ? 2.409 10.960 0.235 1.00 92.94 93 TYR A O 1
ATOM 726 N N . LEU A 1 94 ? 0.798 9.542 -0.400 1.00 92.06 94 LEU A N 1
ATOM 727 C CA . LEU A 1 94 ? 1.030 9.708 -1.833 1.00 92.06 94 LEU A CA 1
ATOM 728 C C . LEU A 1 94 ? 0.572 11.067 -2.371 1.00 92.06 94 LEU A C 1
ATOM 730 O O . LEU A 1 94 ? 1.079 11.478 -3.413 1.00 92.06 94 LEU A O 1
ATOM 734 N N . LYS A 1 95 ? -0.383 11.737 -1.709 1.00 92.38 95 LYS A N 1
ATOM 735 C CA . LYS A 1 95 ? -0.798 13.111 -2.040 1.00 92.38 95 LYS A CA 1
ATOM 736 C C . LYS A 1 95 ? 0.245 14.144 -1.620 1.00 92.38 95 LYS A C 1
ATOM 738 O O . LYS A 1 95 ? 0.331 15.185 -2.256 1.00 92.38 95 LYS A O 1
ATOM 743 N N . HIS A 1 96 ? 1.031 13.837 -0.593 1.00 91.12 96 HIS A N 1
ATOM 744 C CA . HIS A 1 96 ? 2.124 14.677 -0.105 1.00 91.12 96 HIS A CA 1
ATOM 745 C C . HIS A 1 96 ? 3.496 14.194 -0.599 1.00 91.12 96 HIS A C 1
ATOM 747 O O . HIS A 1 96 ? 4.490 14.361 0.091 1.00 91.12 96 HIS A O 1
ATOM 753 N N . ASP A 1 97 ? 3.555 13.541 -1.765 1.00 88.81 97 ASP A N 1
ATOM 754 C CA . ASP A 1 97 ? 4.799 13.072 -2.401 1.00 88.81 97 ASP A CA 1
ATOM 755 C C . ASP A 1 97 ? 5.750 12.265 -1.500 1.00 88.81 97 ASP A C 1
ATOM 757 O O . ASP A 1 97 ? 6.957 12.191 -1.724 1.00 88.81 97 ASP A O 1
ATOM 761 N N . GLY A 1 98 ? 5.190 11.564 -0.518 1.00 84.88 98 GLY A N 1
ATOM 762 C CA . GLY A 1 98 ? 5.960 10.759 0.414 1.00 84.88 98 GLY A CA 1
ATOM 763 C C . GLY A 1 98 ? 6.533 11.524 1.608 1.00 84.88 98 GLY A C 1
ATOM 764 O O . GLY A 1 98 ? 7.450 11.018 2.262 1.00 84.88 98 GLY A O 1
ATOM 765 N N . ASP A 1 99 ? 5.986 12.696 1.913 1.00 87.56 99 ASP A N 1
ATOM 766 C CA . ASP A 1 99 ? 6.286 13.439 3.129 1.00 87.56 99 ASP A CA 1
ATOM 767 C C . ASP A 1 99 ? 5.839 12.650 4.370 1.00 87.56 99 ASP A C 1
ATOM 769 O O . ASP A 1 99 ? 4.656 12.348 4.576 1.00 87.56 99 ASP A O 1
ATOM 773 N N . LEU A 1 100 ? 6.825 12.263 5.177 1.00 82.62 100 LEU A N 1
ATOM 774 C CA . LEU A 1 100 ? 6.614 11.504 6.400 1.00 82.62 100 LEU A CA 1
ATOM 775 C C . LEU A 1 100 ? 6.151 12.395 7.553 1.00 82.62 100 LEU A C 1
ATOM 777 O O . LEU A 1 100 ? 5.380 11.926 8.386 1.00 82.62 100 LEU A O 1
ATOM 781 N N . GLU A 1 101 ? 6.581 13.654 7.603 1.00 83.75 101 GLU A N 1
ATOM 782 C CA . GLU A 1 101 ? 6.236 14.573 8.690 1.00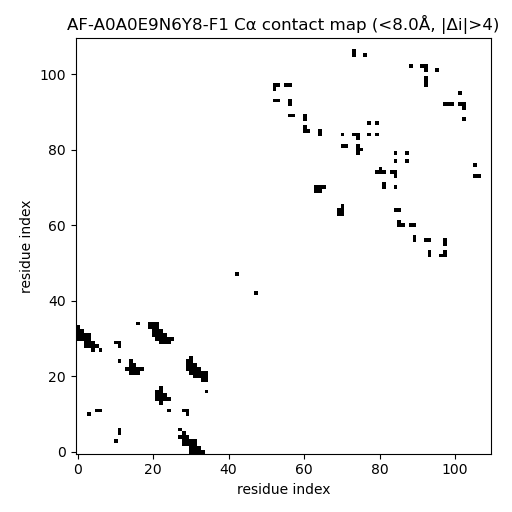 83.75 101 GLU A CA 1
ATOM 783 C C . GLU A 1 101 ? 4.735 14.842 8.676 1.00 83.75 101 GLU A C 1
ATOM 785 O O . GLU A 1 101 ? 4.055 14.653 9.683 1.00 83.75 101 GLU A O 1
ATOM 790 N N . LYS A 1 102 ? 4.181 15.100 7.486 1.00 83.25 102 LYS A N 1
ATOM 791 C CA . LYS A 1 102 ? 2.731 15.229 7.274 1.00 83.25 102 LYS A CA 1
ATOM 792 C C . LYS A 1 102 ? 1.951 14.011 7.755 1.00 83.25 102 LYS A C 1
ATOM 794 O O . LYS A 1 102 ? 0.805 14.131 8.185 1.00 83.25 102 LYS A O 1
ATOM 799 N N . LEU A 1 103 ? 2.539 12.826 7.631 1.00 82.06 103 LEU A N 1
ATOM 800 C CA . LEU A 1 103 ? 1.906 11.575 8.026 1.00 82.06 103 LEU A CA 1
ATOM 801 C C . LEU A 1 103 ? 1.981 11.351 9.543 1.00 82.06 103 LEU A C 1
ATOM 803 O O . LEU A 1 103 ? 1.042 10.804 10.115 1.00 82.06 103 LEU A O 1
ATOM 807 N N . LEU A 1 104 ? 3.060 11.795 10.188 1.00 81.31 104 LEU A N 1
ATOM 808 C CA . LEU A 1 104 ? 3.226 11.768 11.644 1.00 81.31 104 LEU A CA 1
ATOM 809 C C . LEU A 1 104 ? 2.344 12.810 12.349 1.00 81.31 104 LEU A C 1
ATOM 811 O O . LEU A 1 104 ? 1.805 12.510 13.408 1.00 81.31 104 LEU A O 1
ATOM 815 N N . GLU A 1 105 ? 2.052 13.951 11.714 1.00 83.06 105 GLU A N 1
ATOM 816 C CA . GLU A 1 105 ? 1.059 14.925 12.210 1.00 83.06 105 GLU A CA 1
ATOM 817 C C . GLU A 1 105 ? -0.323 14.280 12.462 1.00 83.06 105 GLU A C 1
ATOM 819 O O . GLU A 1 105 ? -1.050 14.667 13.379 1.00 83.06 105 GLU A O 1
ATOM 824 N N . LEU A 1 106 ? -0.697 13.244 11.695 1.00 75.25 106 LEU A N 1
ATOM 825 C CA . LEU A 1 106 ? -1.933 12.483 11.937 1.00 75.25 106 LEU A CA 1
ATOM 826 C C . LEU A 1 106 ? -1.892 11.702 13.262 1.00 75.25 106 LEU A C 1
ATOM 828 O O . LEU A 1 106 ? -2.942 11.422 13.853 1.00 75.25 106 LEU A O 1
ATOM 832 N N . GLN A 1 107 ? -0.696 11.342 13.722 1.00 68.00 107 GLN A N 1
ATOM 833 C CA . GLN A 1 107 ? -0.448 10.565 14.927 1.00 68.00 107 GLN A CA 1
ATOM 834 C C . GLN A 1 107 ? -0.416 11.458 16.180 1.00 68.00 107 GLN A C 1
ATOM 836 O O . GLN A 1 107 ? -1.087 11.113 17.149 1.00 68.00 107 GLN A O 1
ATOM 841 N N . ASP A 1 108 ? 0.222 12.632 16.115 1.00 62.03 108 ASP A N 1
ATOM 842 C CA . ASP A 1 108 ? 0.563 13.473 17.285 1.00 62.03 108 ASP A CA 1
ATOM 843 C C . ASP A 1 108 ? -0.583 14.316 17.885 1.00 62.03 108 ASP A C 1
ATOM 845 O O . ASP A 1 108 ? -0.440 14.916 18.945 1.00 62.03 108 ASP A O 1
ATOM 849 N N . LEU A 1 109 ? -1.764 14.340 17.2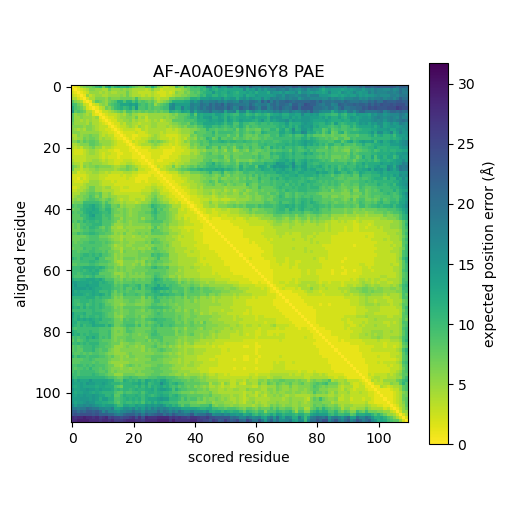66 1.00 51.84 109 LEU A N 1
ATOM 850 C CA . LEU A 1 109 ? -2.976 14.955 17.840 1.00 51.84 109 LEU A CA 1
ATOM 851 C C . LEU A 1 109 ? -3.706 14.003 18.816 1.00 51.84 109 LEU A C 1
ATOM 853 O O . LEU A 1 109 ? -4.900 13.756 18.632 1.00 51.84 109 LEU A O 1
ATOM 857 N N . SER A 1 110 ? -3.002 13.354 19.747 1.00 44.66 110 SER A N 1
ATOM 858 C CA . SER A 1 110 ? -3.589 12.439 20.749 1.00 44.66 110 SER A CA 1
ATOM 859 C C . SER A 1 110 ? -3.264 12.855 22.170 1.00 44.66 110 SER A C 1
ATOM 861 O O . SER A 1 110 ? -2.053 13.018 22.433 1.00 44.66 110 SER A O 1
#

Secondary structure (DSSP, 8-state):
-EEE--TTSGGGT--EEETTEEEEEETTEEEEEEPPP-TT----HHHHHHHHHHHHHHHHHHHHHHSHHHHHHHHHHHTS-GGGHHHHHHHHHHHTTT-SHHHHHHHH--

Organism: NCBI:txid1220578

Foldseek 3Di:
DDKDQDPPDPLQVDAQDDPQWGWDDDPSITDIDGDDDCPPPDDDPVRVLVVVLLVLQLVVLCVQLVDPVSLVLQCVLQVHDSVCSSVSSSVQCVVVSNDVVSSCVSVPPD

Sequence (110 aa):
MARVRDKGSILNQLSGKVGELVFKKYGDVVIVSKVPDMSSRKLSEKQIKRNEIMKSGSKYAKAMSSDLKTKYALAAKLGVPPNRVYNAIMSYYLKHDGDLEKLLELQDLS

Mean predicted aligned error: 7.08 Å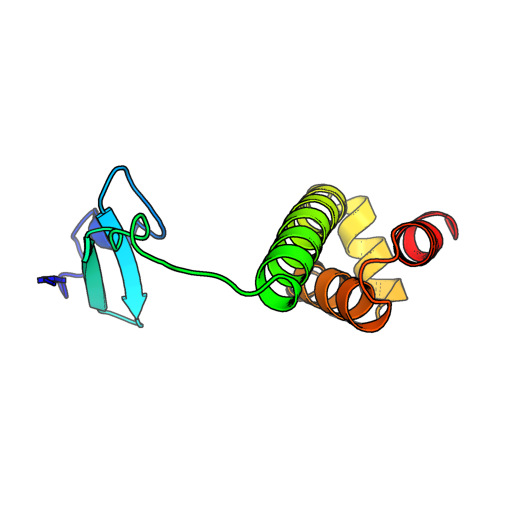

pLDDT: mean 87.57, std 8.17, range [44.66, 96.0]